Protein AF-A0A090SQ87-F1 (afdb_monomer_lite)

Foldseek 3Di:
DPVLVVLVVLLCVLVVLLVVLLVVLCPDPDPPNVVVVVVVVVLVVVLLVVLQVQLVVCPPHPCSSVSSSVSSSVSSVVVSCCSVVPPVPPD

Organism: NCBI:txid990268

Sequence (91 aa):
MQINNKYIEKFDEAKYTFEERLQEIRSSSIEGKIEFNEMVSSWVVFVEKKCVFESNESKGKDAELATLLSCKVNDYNEMNKYLLESVINMP

Structure (mmCIF, N/CA/C/O backbone):
data_AF-A0A090SQ87-F1
#
_entry.id   AF-A0A090SQ87-F1
#
loop_
_atom_site.group_PDB
_atom_site.id
_atom_site.type_symbol
_atom_site.label_atom_id
_atom_site.label_alt_id
_atom_site.label_comp_id
_atom_site.label_asym_id
_atom_site.label_entity_id
_atom_site.label_seq_id
_atom_site.pdbx_PDB_ins_code
_atom_site.Cartn_x
_atom_site.Cartn_y
_atom_site.Cartn_z
_atom_site.occupancy
_atom_site.B_iso_or_equiv
_atom_site.auth_seq_id
_atom_site.auth_comp_id
_atom_site.auth_asym_id
_atom_site.auth_atom_id
_atom_site.pdbx_PDB_model_num
ATOM 1 N N . MET A 1 1 ? -11.771 -6.891 23.557 1.00 52.72 1 MET A N 1
ATOM 2 C CA . MET A 1 1 ? -10.536 -6.662 22.770 1.00 52.72 1 MET A CA 1
ATOM 3 C C . MET A 1 1 ? -10.377 -7.589 21.548 1.00 52.72 1 MET A C 1
ATOM 5 O O . MET A 1 1 ? -9.353 -7.506 20.899 1.00 52.72 1 MET A O 1
ATOM 9 N N . GLN A 1 2 ? -11.364 -8.425 21.178 1.00 58.88 2 GLN A N 1
ATOM 10 C CA . GLN A 1 2 ? -11.268 -9.338 20.015 1.00 58.88 2 GLN A CA 1
ATOM 11 C C . GLN A 1 2 ? -11.688 -8.710 18.670 1.00 58.88 2 GLN A C 1
ATOM 13 O O . GLN A 1 2 ? -11.255 -9.171 17.622 1.00 58.88 2 GLN A O 1
ATOM 18 N N . ILE A 1 3 ? -12.510 -7.652 18.682 1.00 61.69 3 ILE A N 1
ATOM 19 C CA . ILE A 1 3 ? -13.061 -7.033 17.459 1.00 61.69 3 ILE A CA 1
ATOM 20 C C . ILE A 1 3 ? -11.960 -6.385 16.604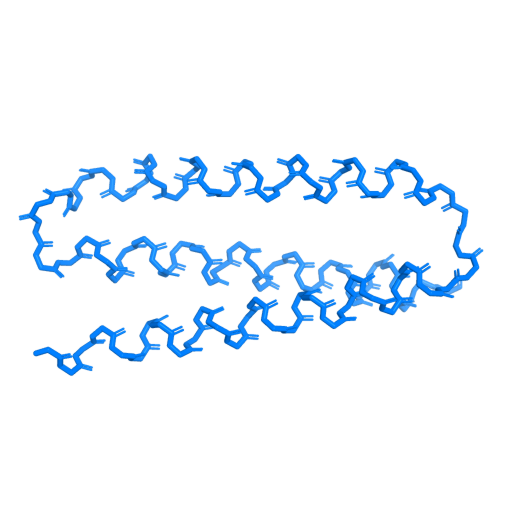 1.00 61.69 3 ILE A C 1
ATOM 22 O O . ILE A 1 3 ? -12.006 -6.467 15.380 1.00 61.69 3 ILE A O 1
ATOM 26 N N . ASN A 1 4 ? -10.943 -5.800 17.240 1.00 73.88 4 ASN A N 1
ATOM 27 C CA . ASN A 1 4 ? -9.894 -5.059 16.540 1.00 73.88 4 ASN A CA 1
ATOM 28 C C . ASN A 1 4 ? -8.845 -5.960 15.879 1.00 73.88 4 ASN A C 1
ATOM 30 O O . ASN A 1 4 ? -8.243 -5.537 14.897 1.00 73.88 4 ASN A O 1
ATOM 34 N N . ASN A 1 5 ? -8.677 -7.203 16.345 1.00 85.44 5 ASN A N 1
ATOM 35 C CA . ASN A 1 5 ? -7.702 -8.138 15.772 1.00 85.44 5 ASN A CA 1
ATOM 36 C C . ASN A 1 5 ? -7.971 -8.381 14.288 1.00 85.44 5 ASN A C 1
ATOM 38 O O . ASN A 1 5 ? -7.059 -8.281 13.481 1.00 85.44 5 ASN A O 1
ATOM 42 N N . LYS A 1 6 ? -9.242 -8.556 13.912 1.00 89.12 6 LYS A N 1
ATOM 43 C CA . LYS A 1 6 ? -9.635 -8.745 12.511 1.00 89.12 6 LYS A CA 1
ATOM 44 C C . LYS A 1 6 ? -9.263 -7.555 11.619 1.00 89.12 6 LYS A C 1
ATOM 46 O O . LYS A 1 6 ? -8.977 -7.737 10.441 1.00 89.12 6 LYS A O 1
ATOM 51 N N . TYR A 1 7 ? -9.326 -6.331 12.143 1.00 89.62 7 TYR A N 1
ATOM 52 C CA . TYR A 1 7 ? -8.960 -5.138 11.376 1.00 89.62 7 TYR A CA 1
ATOM 53 C C . TYR A 1 7 ? -7.444 -4.986 11.257 1.00 89.62 7 TYR A C 1
ATOM 55 O O . TYR A 1 7 ? -6.970 -4.545 10.215 1.00 89.62 7 TYR A O 1
ATOM 63 N N . ILE A 1 8 ? -6.705 -5.371 12.302 1.00 93.00 8 ILE A N 1
ATOM 64 C CA . ILE A 1 8 ? -5.239 -5.397 12.293 1.00 93.00 8 ILE A CA 1
ATOM 65 C C . ILE A 1 8 ? -4.757 -6.431 11.276 1.00 93.00 8 ILE A C 1
ATOM 67 O O . ILE A 1 8 ? -4.043 -6.063 10.357 1.00 93.00 8 ILE A O 1
ATOM 71 N N . GLU A 1 9 ? -5.244 -7.672 11.363 1.00 94.94 9 GLU A N 1
ATOM 72 C CA . GLU A 1 9 ? -4.892 -8.765 10.445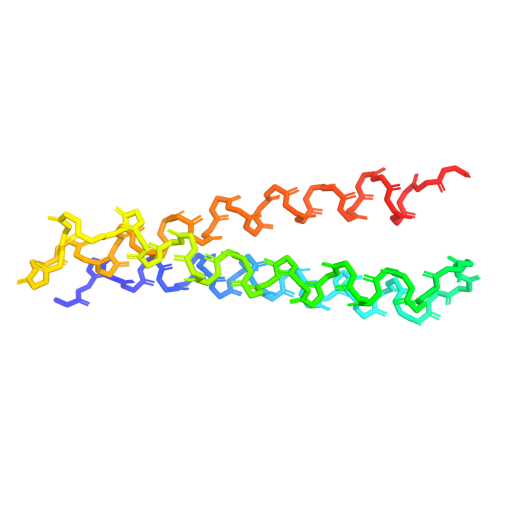 1.00 94.94 9 GLU A CA 1
ATOM 73 C C . GLU A 1 9 ? -5.136 -8.377 8.982 1.00 94.94 9 GLU A C 1
ATOM 75 O O . GLU A 1 9 ? -4.245 -8.493 8.150 1.00 94.94 9 GLU A O 1
ATOM 80 N N . LYS A 1 10 ? -6.312 -7.817 8.671 1.00 95.56 10 LYS A N 1
ATOM 81 C CA . LYS A 1 10 ? -6.618 -7.350 7.310 1.00 95.56 10 LYS A CA 1
ATOM 82 C C . LYS A 1 10 ? -5.692 -6.242 6.828 1.00 95.56 10 LYS A C 1
ATOM 84 O O . LYS A 1 10 ? -5.375 -6.182 5.641 1.00 95.56 10 LYS A O 1
ATOM 89 N N . PHE A 1 11 ? -5.327 -5.317 7.712 1.00 96.94 11 PHE A N 1
ATOM 90 C CA . PHE A 1 11 ? -4.403 -4.252 7.348 1.00 96.94 11 PHE A CA 1
ATOM 91 C C . PHE A 1 11 ? -2.996 -4.803 7.126 1.00 96.94 11 PHE A C 1
ATOM 93 O O . PHE A 1 11 ? -2.369 -4.447 6.131 1.00 96.94 11 PHE A O 1
ATOM 100 N N . ASP A 1 12 ? -2.539 -5.709 7.988 1.00 97.50 12 ASP A N 1
ATOM 101 C CA . ASP A 1 12 ? -1.245 -6.372 7.854 1.00 97.50 12 ASP A CA 1
ATOM 102 C C . ASP A 1 12 ? -1.169 -7.175 6.547 1.00 97.50 12 ASP A C 1
ATOM 104 O O . ASP A 1 12 ? -0.187 -7.049 5.822 1.00 97.50 12 ASP A O 1
ATOM 108 N N . GLU A 1 13 ? -2.223 -7.906 6.171 1.00 97.88 13 GLU A N 1
ATOM 109 C CA . GLU A 1 13 ? -2.318 -8.619 4.885 1.00 97.88 13 GLU A CA 1
ATOM 110 C C . GLU A 1 13 ? -2.236 -7.671 3.675 1.00 97.88 13 GLU A C 1
ATOM 112 O O . GLU A 1 13 ? -1.463 -7.900 2.735 1.00 97.88 13 GLU A O 1
ATOM 117 N N . ALA A 1 14 ? -3.018 -6.586 3.688 1.00 98.19 14 ALA A N 1
ATOM 118 C CA . ALA A 1 14 ? -3.035 -5.606 2.602 1.00 98.19 14 ALA A CA 1
ATOM 119 C C . ALA A 1 14 ? -1.681 -4.890 2.467 1.00 98.19 14 ALA A C 1
ATOM 121 O O . ALA A 1 14 ? -1.192 -4.676 1.353 1.00 98.19 14 ALA A O 1
ATOM 122 N N . LYS A 1 15 ? -1.056 -4.554 3.600 1.00 98.31 15 LYS A N 1
ATOM 123 C CA . LYS A 1 15 ? 0.262 -3.924 3.662 1.00 98.31 15 LYS A CA 1
ATOM 124 C C . LYS A 1 15 ? 1.373 -4.873 3.217 1.00 98.31 15 LYS A C 1
ATOM 126 O O . LYS A 1 15 ? 2.228 -4.458 2.443 1.00 98.31 15 LYS A O 1
ATOM 131 N N . TYR A 1 16 ? 1.338 -6.131 3.648 1.00 98.38 16 TYR A N 1
ATOM 132 C CA . TYR A 1 16 ? 2.292 -7.156 3.230 1.00 98.38 16 TYR A CA 1
ATOM 133 C C . TYR A 1 16 ? 2.259 -7.351 1.709 1.00 98.38 16 TYR A C 1
ATOM 135 O O . TYR A 1 16 ? 3.287 -7.246 1.046 1.00 98.38 16 TYR A O 1
ATOM 143 N N . THR A 1 17 ? 1.060 -7.502 1.138 1.00 98.25 17 THR A N 1
ATOM 144 C CA . THR A 1 17 ? 0.868 -7.615 -0.319 1.00 98.25 17 THR A CA 1
ATOM 145 C C . THR A 1 17 ? 1.425 -6.398 -1.067 1.00 98.25 17 THR A C 1
ATOM 147 O O . THR A 1 17 ? 2.032 -6.527 -2.131 1.00 98.25 17 THR A O 1
ATOM 150 N N . PHE A 1 18 ? 1.234 -5.202 -0.506 1.00 98.44 18 PHE A N 1
ATOM 151 C CA . PHE A 1 18 ? 1.781 -3.968 -1.060 1.00 98.44 18 PHE A CA 1
ATOM 152 C C . PHE A 1 18 ? 3.309 -3.967 -1.038 1.00 98.44 18 PHE A C 1
ATOM 154 O O . PHE A 1 18 ? 3.932 -3.665 -2.054 1.00 98.44 18 PHE A O 1
ATOM 161 N N . GLU A 1 19 ? 3.925 -4.355 0.078 1.00 98.12 19 GLU A N 1
ATOM 162 C CA . GLU A 1 19 ? 5.381 -4.447 0.201 1.00 98.12 19 GLU A CA 1
ATOM 163 C C . GLU A 1 19 ? 5.983 -5.468 -0.774 1.00 98.12 19 GLU A C 1
ATOM 165 O O . GLU A 1 19 ? 6.981 -5.150 -1.424 1.00 98.12 19 GLU A O 1
ATOM 170 N N . GLU A 1 20 ? 5.359 -6.636 -0.954 1.00 97.94 20 GLU A N 1
ATOM 171 C CA . GLU A 1 20 ? 5.782 -7.626 -1.954 1.00 97.94 20 GLU A CA 1
ATOM 172 C C . GLU A 1 20 ? 5.778 -7.041 -3.373 1.00 97.94 20 GLU A C 1
ATOM 174 O O . GLU A 1 20 ? 6.786 -7.118 -4.080 1.00 97.94 20 GLU A O 1
ATOM 179 N N . ARG A 1 21 ? 4.691 -6.370 -3.770 1.00 96.38 21 ARG A N 1
ATOM 180 C CA . ARG A 1 21 ? 4.573 -5.746 -5.102 1.00 96.38 21 ARG A CA 1
ATOM 181 C C . ARG A 1 21 ? 5.581 -4.625 -5.306 1.00 96.38 21 ARG A C 1
ATOM 183 O O . ARG A 1 21 ? 6.155 -4.492 -6.385 1.00 96.38 21 ARG A O 1
ATOM 190 N N . LEU A 1 22 ? 5.839 -3.821 -4.272 1.00 96.38 22 LEU A N 1
ATOM 191 C CA . LEU A 1 22 ? 6.882 -2.800 -4.340 1.00 96.38 22 LEU A CA 1
ATOM 192 C C . LEU A 1 22 ? 8.262 -3.418 -4.570 1.00 96.38 22 LEU A C 1
ATOM 194 O O . LEU A 1 22 ? 9.047 -2.858 -5.335 1.00 96.38 22 LEU A O 1
ATOM 198 N N . GLN A 1 23 ? 8.576 -4.539 -3.915 1.00 95.25 23 GLN A N 1
ATOM 199 C CA . GLN A 1 23 ? 9.850 -5.229 -4.124 1.00 95.25 23 GLN A CA 1
ATOM 200 C C . GLN A 1 23 ? 9.959 -5.799 -5.538 1.00 95.25 23 GLN A C 1
ATOM 202 O O . GLN A 1 23 ? 10.989 -5.615 -6.189 1.00 95.25 23 GLN A O 1
ATOM 207 N N . GLU A 1 24 ? 8.892 -6.408 -6.053 1.00 95.06 24 GLU A N 1
ATOM 208 C CA . GLU A 1 24 ? 8.835 -6.895 -7.433 1.00 95.06 24 GLU A CA 1
ATOM 209 C C . GLU A 1 24 ? 9.127 -5.767 -8.435 1.00 95.06 24 GLU A C 1
ATOM 211 O O . GLU A 1 24 ? 10.086 -5.845 -9.204 1.00 95.06 24 GLU A O 1
ATOM 216 N N . ILE A 1 25 ? 8.409 -4.644 -8.343 1.00 93.06 25 ILE A N 1
ATOM 217 C CA . ILE A 1 25 ? 8.599 -3.501 -9.250 1.00 93.06 25 ILE A CA 1
ATOM 218 C C . ILE A 1 25 ? 10.007 -2.908 -9.112 1.00 93.06 25 ILE A C 1
ATOM 220 O O . ILE A 1 25 ? 10.663 -2.612 -10.112 1.00 93.06 25 ILE A O 1
ATOM 224 N N . ARG A 1 26 ? 10.526 -2.758 -7.887 1.00 91.19 26 ARG A N 1
ATOM 225 C CA . ARG A 1 26 ? 11.872 -2.201 -7.652 1.00 91.19 26 ARG A CA 1
ATOM 226 C C . ARG A 1 26 ? 12.986 -3.104 -8.175 1.00 91.19 26 ARG A C 1
ATOM 228 O O . ARG A 1 26 ? 14.013 -2.585 -8.627 1.00 91.19 26 ARG A O 1
ATOM 235 N N . SER A 1 27 ? 12.785 -4.419 -8.128 1.00 91.62 27 SER A N 1
ATOM 236 C CA . SER A 1 27 ? 13.723 -5.413 -8.660 1.00 91.62 27 SER A CA 1
ATOM 237 C C . SER A 1 27 ? 13.636 -5.584 -10.183 1.00 91.62 27 SER A C 1
ATOM 239 O O . SER A 1 27 ? 14.607 -6.031 -10.791 1.00 91.62 27 SER A O 1
ATOM 241 N N . SER A 1 28 ? 12.536 -5.156 -10.812 1.00 88.62 28 SER A N 1
ATOM 242 C CA . SER A 1 28 ? 12.357 -5.166 -12.272 1.00 88.62 28 SER A CA 1
ATOM 243 C C . SER A 1 28 ? 13.282 -4.182 -13.008 1.00 88.62 28 SER A C 1
ATOM 245 O O . SER A 1 28 ? 13.971 -3.370 -12.392 1.00 88.62 28 SER A O 1
ATOM 247 N N . SER A 1 29 ? 13.290 -4.200 -14.342 1.00 86.00 29 SER A N 1
ATOM 248 C CA . SER A 1 29 ? 14.012 -3.229 -15.181 1.00 86.00 29 SER A CA 1
ATOM 249 C C . SER A 1 29 ? 13.148 -2.048 -15.643 1.00 86.00 29 SER A C 1
ATOM 251 O O . SER A 1 29 ? 13.491 -1.419 -16.640 1.00 86.00 29 SER A O 1
ATOM 253 N N . ILE A 1 30 ? 12.033 -1.762 -14.960 1.00 85.31 30 ILE A N 1
ATOM 254 C CA . ILE A 1 30 ? 11.116 -0.681 -15.344 1.00 85.31 30 ILE A CA 1
ATOM 255 C C . ILE A 1 30 ? 11.841 0.674 -15.433 1.00 85.31 30 ILE A C 1
ATOM 257 O O . ILE A 1 30 ? 12.682 1.000 -14.588 1.00 85.31 30 ILE A O 1
ATOM 261 N N . GLU A 1 31 ? 11.523 1.463 -16.459 1.00 87.12 31 GLU A N 1
ATOM 262 C CA . GLU A 1 31 ? 11.957 2.859 -16.559 1.00 87.12 31 GLU A CA 1
ATOM 263 C C . GLU A 1 31 ? 11.187 3.735 -15.555 1.00 87.12 31 GLU A C 1
ATOM 265 O O . GLU A 1 31 ? 10.091 3.393 -15.119 1.00 87.12 31 GLU A O 1
ATOM 270 N N . GLY A 1 32 ? 11.760 4.868 -15.141 1.00 88.69 32 GLY A N 1
ATOM 271 C CA . GLY A 1 32 ? 11.078 5.789 -14.220 1.00 88.69 32 GLY A CA 1
ATOM 272 C C . GLY A 1 32 ? 10.996 5.313 -12.758 1.00 88.69 32 GLY A C 1
ATOM 273 O O . GLY A 1 32 ? 10.070 5.662 -12.025 1.00 88.69 32 GLY A O 1
ATOM 274 N N . LYS A 1 33 ? 11.950 4.489 -12.295 1.00 90.44 33 LYS A N 1
ATOM 275 C CA . LYS A 1 33 ? 11.985 3.999 -10.898 1.00 90.44 33 LYS A CA 1
ATOM 276 C C . LYS A 1 33 ? 12.006 5.113 -9.852 1.00 90.44 33 LYS A C 1
ATOM 278 O O . LYS A 1 33 ? 11.524 4.897 -8.740 1.00 90.44 33 LYS A O 1
ATOM 283 N N . ILE A 1 34 ? 12.624 6.253 -10.159 1.00 93.00 34 ILE A N 1
ATOM 284 C CA . ILE A 1 34 ? 12.724 7.379 -9.222 1.00 93.00 34 ILE A CA 1
ATOM 285 C C . ILE A 1 34 ? 11.327 7.961 -9.014 1.00 93.00 34 ILE A C 1
ATOM 287 O O . ILE A 1 34 ? 10.840 7.987 -7.887 1.00 93.00 34 ILE A O 1
ATOM 291 N N . GLU A 1 35 ? 10.651 8.288 -10.110 1.00 95.12 35 GLU A N 1
ATOM 292 C CA . GLU A 1 35 ? 9.293 8.820 -10.148 1.00 95.12 35 GLU A CA 1
ATOM 293 C C . GLU A 1 35 ? 8.306 7.855 -9.484 1.00 95.12 35 GLU A C 1
ATOM 295 O O . GLU A 1 35 ? 7.480 8.264 -8.667 1.00 95.12 35 GLU A O 1
ATOM 300 N N . PHE A 1 36 ? 8.432 6.553 -9.759 1.00 94.44 36 PHE A N 1
ATOM 301 C CA . PHE A 1 36 ? 7.630 5.527 -9.096 1.00 94.44 36 PHE A CA 1
ATOM 302 C C . PHE A 1 36 ? 7.835 5.527 -7.574 1.00 94.44 36 PHE A C 1
ATOM 304 O O . PHE A 1 36 ? 6.867 5.520 -6.812 1.00 94.44 36 PHE A O 1
ATOM 311 N N . ASN A 1 37 ? 9.086 5.551 -7.105 1.00 94.75 37 ASN A N 1
ATOM 312 C CA . ASN A 1 37 ? 9.379 5.557 -5.673 1.00 94.75 37 ASN A CA 1
ATOM 313 C C . ASN A 1 37 ? 8.876 6.835 -4.985 1.00 94.75 37 ASN A C 1
ATOM 315 O O . ASN A 1 37 ? 8.333 6.756 -3.880 1.00 94.75 37 ASN A O 1
ATOM 319 N N . GLU A 1 38 ? 9.010 7.990 -5.637 1.00 97.44 38 GLU A N 1
ATOM 320 C CA . GLU A 1 38 ? 8.484 9.266 -5.149 1.00 97.44 38 GLU A CA 1
ATOM 321 C C . GLU A 1 38 ? 6.957 9.238 -5.047 1.00 97.44 38 GLU A C 1
ATOM 323 O O . GLU A 1 38 ? 6.409 9.564 -3.987 1.00 97.44 38 GLU A O 1
ATOM 328 N N . MET A 1 39 ? 6.274 8.761 -6.093 1.00 96.62 39 MET A N 1
ATOM 329 C CA . MET A 1 39 ? 4.822 8.577 -6.117 1.00 96.62 39 MET A CA 1
ATOM 330 C C . MET A 1 39 ? 4.362 7.679 -4.964 1.00 96.62 39 MET A C 1
ATOM 332 O O . MET A 1 39 ? 3.485 8.067 -4.194 1.00 96.62 39 MET A O 1
ATOM 336 N N . VAL A 1 40 ? 4.976 6.503 -4.804 1.00 97.12 40 VAL A N 1
ATOM 337 C CA . VAL A 1 40 ? 4.636 5.546 -3.740 1.00 97.12 40 VAL A CA 1
ATOM 338 C C . VAL A 1 40 ? 4.846 6.159 -2.357 1.00 97.12 40 VAL A C 1
ATOM 340 O O . VAL A 1 40 ? 3.970 6.057 -1.501 1.00 97.12 40 VAL A O 1
ATOM 343 N N . SER A 1 41 ? 5.988 6.813 -2.125 1.00 97.56 41 SER A N 1
A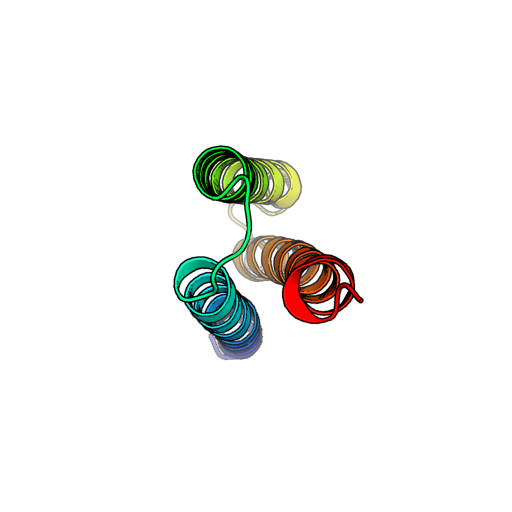TOM 344 C CA . SER A 1 41 ? 6.284 7.428 -0.825 1.00 97.56 41 SER A CA 1
ATOM 345 C C . SER A 1 41 ? 5.282 8.535 -0.473 1.00 97.56 41 SER A C 1
ATOM 347 O O . SER A 1 41 ? 4.776 8.582 0.650 1.00 97.56 41 SER A O 1
ATOM 349 N N . SER A 1 42 ? 4.927 9.368 -1.454 1.00 98.38 42 SER A N 1
ATOM 350 C CA . SER A 1 42 ? 3.956 10.451 -1.295 1.00 98.38 42 SER A CA 1
ATOM 351 C C . SER A 1 42 ? 2.549 9.912 -1.053 1.00 98.38 42 SER A C 1
ATOM 353 O O . SER A 1 42 ? 1.828 10.426 -0.198 1.00 98.38 42 SER A O 1
ATOM 355 N N . TRP A 1 43 ? 2.177 8.838 -1.750 1.00 98.44 43 TRP A N 1
ATOM 356 C CA . TRP A 1 43 ? 0.902 8.157 -1.560 1.00 98.44 43 TRP A CA 1
ATOM 357 C C . TRP A 1 43 ? 0.775 7.544 -0.157 1.00 98.44 43 TRP A C 1
ATOM 359 O O . TRP A 1 43 ? -0.244 7.752 0.498 1.00 98.44 43 TRP A O 1
ATOM 369 N N . VAL A 1 44 ? 1.817 6.876 0.362 1.00 98.31 44 VAL A N 1
ATOM 370 C CA . VAL A 1 44 ? 1.799 6.325 1.734 1.00 98.31 44 VAL A CA 1
ATOM 371 C C . VAL A 1 44 ? 1.554 7.434 2.758 1.00 98.31 44 VAL A C 1
ATOM 373 O O . VAL A 1 44 ? 0.702 7.293 3.636 1.00 98.31 44 VAL A O 1
ATOM 376 N N . VAL A 1 45 ? 2.261 8.563 2.633 1.00 98.38 45 VAL A N 1
ATOM 377 C CA . VAL A 1 45 ? 2.061 9.719 3.521 1.00 98.38 45 VAL A CA 1
ATOM 378 C C . VAL A 1 45 ? 0.641 10.267 3.392 1.00 98.38 45 VAL A C 1
ATOM 380 O O . VAL A 1 45 ? 0.005 10.552 4.408 1.00 98.38 45 VAL A O 1
ATOM 383 N N . PHE A 1 46 ? 0.131 10.395 2.167 1.00 98.38 46 PHE A N 1
ATOM 384 C CA . PHE A 1 46 ? -1.232 10.847 1.920 1.00 98.38 46 PHE A CA 1
ATOM 385 C C . PHE A 1 46 ? -2.265 9.946 2.609 1.00 98.38 46 PHE A C 1
ATOM 387 O O . PHE A 1 46 ? -3.089 10.466 3.357 1.00 98.38 46 PHE A O 1
ATOM 394 N N . VAL A 1 47 ? -2.188 8.622 2.444 1.00 98.31 47 VAL A N 1
ATOM 395 C CA . VAL A 1 47 ? -3.127 7.665 3.059 1.00 98.31 47 VAL A CA 1
ATOM 396 C C . VAL A 1 47 ? -3.071 7.717 4.582 1.00 98.31 47 VAL A C 1
ATOM 398 O O . VAL A 1 47 ? -4.112 7.755 5.236 1.00 98.31 47 VAL A O 1
ATOM 401 N N . GLU A 1 48 ? -1.873 7.794 5.169 1.00 96.62 48 GLU A N 1
ATOM 402 C CA . GLU A 1 48 ? -1.721 7.943 6.621 1.00 96.62 48 GLU A CA 1
ATOM 403 C C . GLU A 1 48 ? -2.435 9.198 7.14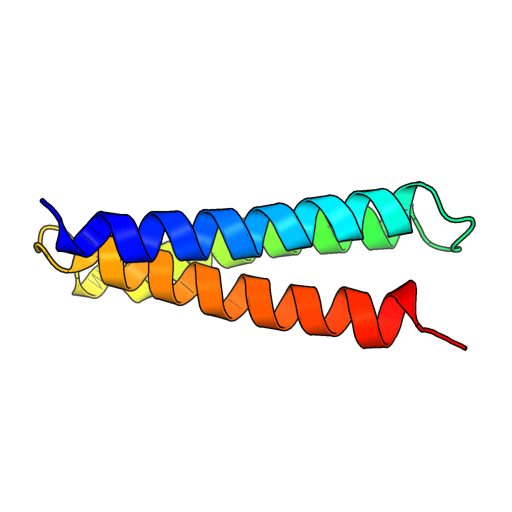3 1.00 96.62 48 GLU A C 1
ATOM 405 O O . GLU A 1 48 ? -3.126 9.149 8.162 1.00 96.62 48 GLU A O 1
ATOM 410 N N . LYS A 1 49 ? -2.319 10.330 6.437 1.00 97.69 49 LYS A N 1
ATOM 411 C CA . LYS A 1 49 ? -2.990 11.578 6.832 1.00 97.69 49 LYS A CA 1
ATOM 412 C C . LYS A 1 49 ? -4.491 11.555 6.550 1.00 97.69 49 LYS A C 1
ATOM 414 O O . LYS A 1 49 ? -5.259 11.972 7.416 1.00 97.69 49 LYS A O 1
ATOM 419 N N . LYS A 1 50 ? -4.901 11.050 5.385 1.00 96.94 50 LYS A N 1
ATOM 420 C CA . LYS A 1 50 ? -6.301 10.896 4.972 1.00 96.94 50 LYS A CA 1
ATOM 421 C C . LYS A 1 50 ? -7.069 10.055 5.986 1.00 96.94 50 LYS A C 1
ATOM 423 O O . LYS A 1 50 ? -8.062 10.526 6.527 1.00 96.94 50 LYS A O 1
ATOM 428 N N . CYS A 1 51 ? -6.573 8.866 6.323 1.00 96.50 51 CYS A N 1
ATOM 429 C CA . CYS A 1 51 ? -7.299 7.967 7.215 1.00 96.50 51 CYS A CA 1
ATOM 430 C C . CYS A 1 51 ? -7.394 8.486 8.651 1.00 96.50 51 CYS A C 1
ATOM 432 O O . CYS A 1 51 ? -8.420 8.282 9.291 1.00 96.50 51 CYS A O 1
ATOM 434 N N . VAL A 1 52 ? -6.380 9.203 9.151 1.00 94.19 52 VAL A N 1
ATOM 435 C CA . VAL A 1 52 ? -6.472 9.893 10.452 1.00 94.19 52 VAL A CA 1
ATOM 436 C C . VAL A 1 52 ? -7.511 11.017 10.417 1.00 94.19 52 VAL A C 1
ATOM 438 O O . VAL A 1 52 ? -8.240 11.217 11.389 1.00 94.19 52 VAL A O 1
ATOM 441 N N . PHE A 1 53 ? -7.579 11.764 9.312 1.00 93.88 53 PHE A N 1
ATOM 442 C CA . PHE A 1 53 ? -8.569 12.822 9.132 1.00 93.88 53 PHE A CA 1
ATOM 443 C C . PHE A 1 53 ? -9.996 12.255 9.073 1.00 93.88 53 PHE A C 1
ATOM 445 O O . PHE A 1 53 ? -10.869 12.730 9.796 1.00 93.88 53 PHE A O 1
ATOM 452 N N . GLU A 1 54 ? -10.223 11.203 8.288 1.00 92.12 54 GLU A N 1
ATOM 453 C CA . GLU A 1 54 ? -11.531 10.551 8.151 1.00 92.12 54 GLU A CA 1
ATOM 454 C C . GLU A 1 54 ? -11.963 9.818 9.431 1.00 92.12 54 GLU A C 1
ATOM 456 O O . GLU A 1 54 ? -13.144 9.801 9.773 1.00 92.12 54 GLU A O 1
ATOM 461 N N . SER A 1 55 ? -11.021 9.271 10.209 1.00 91.12 55 SER A N 1
ATOM 462 C CA . SER A 1 55 ? -11.337 8.632 11.491 1.00 91.12 55 SER A CA 1
ATOM 463 C C . SER A 1 55 ? -11.593 9.624 12.629 1.00 91.12 55 SER A C 1
ATOM 465 O O . SER A 1 55 ? -11.923 9.201 13.739 1.00 91.12 55 SER A O 1
ATOM 467 N N . ASN A 1 56 ? -11.454 10.934 12.398 1.00 88.69 56 ASN A N 1
ATOM 468 C CA . ASN A 1 56 ? -11.510 11.943 13.456 1.00 88.69 56 ASN A CA 1
ATOM 469 C C . ASN A 1 56 ? -12.875 11.990 14.170 1.00 88.69 56 ASN A C 1
ATOM 471 O O . ASN A 1 56 ? -12.931 12.226 15.374 1.00 88.69 56 ASN A O 1
ATOM 475 N N . GLU A 1 57 ? -13.977 11.678 13.480 1.00 82.62 57 GLU A N 1
ATOM 476 C CA . GLU A 1 57 ? -15.311 11.577 14.102 1.00 82.62 57 GLU A CA 1
ATOM 477 C C . GLU A 1 57 ? -15.445 10.393 15.074 1.00 82.62 57 GLU A C 1
ATOM 479 O O . GLU A 1 57 ? -16.309 10.382 15.960 1.00 82.62 57 GLU A O 1
ATOM 484 N N . SER A 1 58 ? -14.586 9.383 14.919 1.00 81.75 58 SER A N 1
ATOM 485 C CA . SER A 1 58 ? -14.516 8.210 15.791 1.00 81.75 58 SER A CA 1
ATOM 486 C C . SER A 1 58 ? -13.497 8.370 16.922 1.00 81.75 58 SER A C 1
ATOM 488 O O . SER A 1 58 ? -13.381 7.470 17.746 1.00 81.75 58 SER A O 1
ATOM 490 N N . LYS A 1 59 ? -12.782 9.499 16.993 1.00 84.06 59 LYS A N 1
ATOM 491 C CA . LYS A 1 59 ? -11.692 9.719 17.948 1.00 84.06 59 LYS A CA 1
ATOM 492 C C . LYS A 1 59 ? -12.151 9.601 19.405 1.00 84.06 59 LYS A C 1
ATOM 494 O O . LYS A 1 59 ? -13.146 10.207 19.800 1.00 84.06 59 LYS A O 1
ATOM 499 N N . GLY A 1 60 ? -11.412 8.834 20.206 1.00 80.00 60 GLY A N 1
ATOM 500 C CA . GLY A 1 60 ? -11.714 8.556 21.611 1.00 80.00 60 GLY A CA 1
ATOM 501 C C . GLY A 1 60 ? -12.874 7.580 21.830 1.00 80.00 60 GLY A C 1
ATOM 502 O O . GLY A 1 60 ? -13.321 7.424 22.965 1.00 80.00 60 GLY A O 1
ATOM 503 N N . LYS A 1 61 ? -13.378 6.939 20.767 1.00 85.50 61 LYS A N 1
ATOM 504 C CA . LYS A 1 61 ? -14.437 5.922 20.828 1.00 85.50 61 LYS A CA 1
ATOM 505 C C . LYS A 1 61 ? -13.852 4.541 20.544 1.00 85.50 61 LYS A C 1
ATOM 507 O O . LYS A 1 61 ? -12.869 4.415 19.818 1.00 85.50 61 LYS A O 1
ATOM 512 N N . ASP A 1 62 ? -14.533 3.494 21.001 1.00 77.06 62 ASP A N 1
ATOM 513 C CA . ASP A 1 62 ? -14.139 2.098 20.743 1.00 77.06 62 ASP A CA 1
ATOM 514 C C . ASP A 1 62 ? -13.994 1.773 19.242 1.00 77.06 62 ASP A C 1
ATOM 516 O O . ASP A 1 62 ? -13.226 0.889 18.862 1.00 77.06 62 ASP A O 1
ATOM 520 N N . ALA A 1 63 ? -14.710 2.511 18.386 1.00 84.12 63 ALA A N 1
ATOM 521 C CA . ALA A 1 63 ? -14.689 2.357 16.934 1.00 84.12 63 ALA A CA 1
ATOM 522 C C . ALA A 1 63 ? -13.499 3.042 16.232 1.00 84.12 63 ALA A C 1
ATOM 524 O O . ALA A 1 63 ? -13.296 2.785 15.049 1.00 84.12 63 ALA A O 1
ATOM 525 N N . GLU A 1 64 ? -12.704 3.883 16.911 1.00 87.12 64 GLU A N 1
ATOM 526 C CA . GLU A 1 64 ? -11.612 4.661 16.293 1.00 87.12 64 GLU A CA 1
ATOM 527 C C . GLU A 1 64 ? -10.664 3.784 15.474 1.00 87.12 64 GLU A C 1
ATOM 529 O O . GLU A 1 64 ? -10.424 4.042 14.293 1.00 87.12 64 GLU A O 1
ATOM 534 N N . LEU A 1 65 ? -10.170 2.711 16.095 1.00 89.50 65 LEU A N 1
ATOM 535 C CA . LEU A 1 65 ? -9.202 1.817 15.474 1.00 89.50 65 LEU A CA 1
ATOM 536 C C . LEU A 1 65 ? -9.806 1.057 14.288 1.00 89.50 65 LEU A C 1
ATOM 538 O O . LEU A 1 65 ? -9.154 0.906 13.259 1.00 89.50 65 LEU A O 1
ATOM 542 N N . ALA A 1 66 ? -11.057 0.610 14.412 1.00 90.88 66 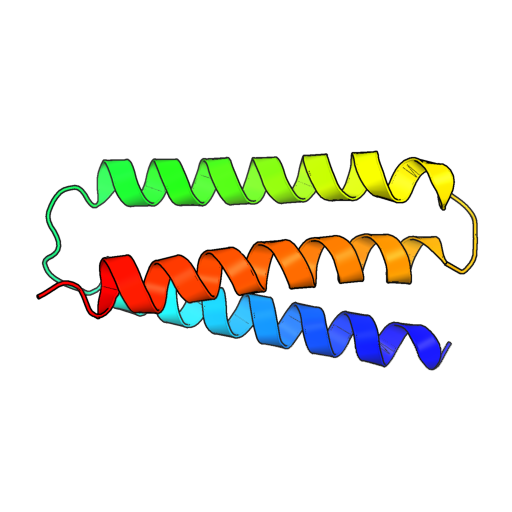ALA A N 1
ATOM 543 C CA . ALA A 1 66 ? -11.753 -0.085 13.337 1.00 90.88 66 ALA A CA 1
ATOM 544 C C . ALA A 1 66 ? -11.968 0.833 12.123 1.00 90.88 66 ALA A C 1
ATOM 546 O O . ALA A 1 66 ? -11.715 0.413 10.994 1.00 90.88 66 ALA A O 1
ATOM 547 N N . THR A 1 67 ? -12.372 2.089 12.343 1.00 91.94 67 THR A N 1
ATOM 548 C CA . THR A 1 67 ? -12.544 3.092 11.281 1.00 91.94 67 THR A CA 1
ATOM 549 C C . THR A 1 67 ? -11.212 3.417 10.605 1.00 91.94 67 THR A C 1
ATOM 551 O O . THR A 1 67 ? -11.119 3.367 9.379 1.00 91.94 67 THR A O 1
ATOM 554 N N . LEU A 1 68 ? -10.160 3.669 11.393 1.00 94.81 68 LEU A N 1
ATOM 555 C CA . LEU A 1 68 ? -8.821 3.970 10.882 1.00 94.81 68 LEU A CA 1
ATOM 556 C C . LEU A 1 68 ? -8.272 2.829 10.014 1.00 94.81 68 LEU A C 1
ATOM 558 O O . LEU A 1 68 ? -7.830 3.059 8.890 1.00 94.81 68 LEU A O 1
ATOM 562 N N . LEU A 1 69 ? -8.306 1.596 10.524 1.00 95.25 69 LEU A N 1
ATOM 563 C CA . LEU A 1 69 ? -7.773 0.433 9.813 1.00 95.25 69 LEU A CA 1
ATOM 564 C C . LEU A 1 69 ? -8.619 0.075 8.591 1.00 95.25 69 LEU A C 1
ATOM 566 O O . LEU A 1 69 ? -8.060 -0.303 7.568 1.00 95.25 69 LEU A O 1
ATOM 570 N N . SER A 1 70 ? -9.942 0.244 8.653 1.00 95.19 70 SER A N 1
ATOM 571 C CA . SER A 1 70 ? -10.808 0.025 7.487 1.00 95.19 70 SER A CA 1
ATOM 572 C C . SER A 1 70 ? -10.488 0.993 6.350 1.00 95.19 70 SER A C 1
ATOM 574 O O . SER A 1 70 ? -10.408 0.558 5.204 1.00 95.19 70 SER A O 1
ATOM 576 N N . CYS A 1 71 ? -10.256 2.275 6.660 1.00 96.69 71 CYS A N 1
ATOM 577 C CA . CYS A 1 71 ? -9.805 3.249 5.665 1.00 96.69 71 CYS A CA 1
ATOM 578 C C . CYS A 1 71 ? -8.496 2.794 5.010 1.00 96.69 71 CYS A C 1
ATOM 580 O O . CYS A 1 71 ? -8.428 2.653 3.790 1.00 96.69 71 CYS A O 1
ATOM 582 N N . LYS A 1 72 ? -7.488 2.442 5.821 1.00 97.75 72 LYS A N 1
ATOM 583 C CA . LYS A 1 72 ? -6.190 1.997 5.299 1.00 97.75 72 LYS A CA 1
ATOM 584 C C . LYS A 1 72 ? -6.301 0.736 4.445 1.00 97.75 72 LYS A C 1
ATOM 586 O O . LYS A 1 72 ? -5.684 0.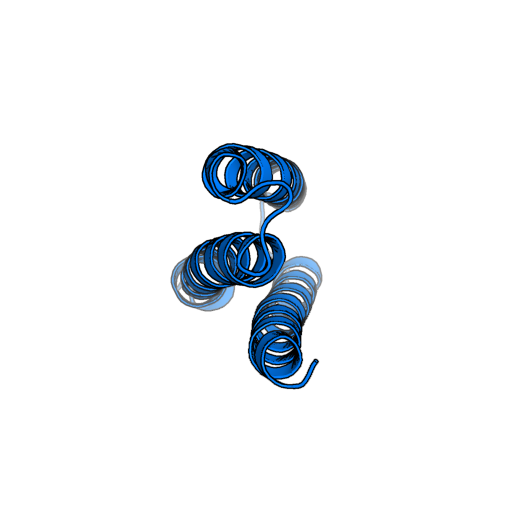675 3.391 1.00 97.75 72 LYS A O 1
ATOM 591 N N . VAL A 1 73 ? -7.090 -0.255 4.867 1.00 98.19 73 VAL A N 1
ATOM 592 C CA . VAL A 1 73 ? -7.321 -1.484 4.090 1.00 98.19 73 VAL A CA 1
ATOM 593 C C . VAL A 1 73 ? -7.887 -1.162 2.708 1.00 98.19 73 VAL A C 1
ATOM 595 O O . VAL A 1 73 ? -7.427 -1.734 1.723 1.00 98.19 73 VAL A O 1
ATOM 598 N N . ASN A 1 74 ? -8.853 -0.244 2.614 1.00 98.00 74 ASN A N 1
ATOM 599 C CA . ASN A 1 74 ? -9.448 0.131 1.332 1.00 98.00 74 ASN A CA 1
ATOM 600 C C . ASN A 1 74 ? -8.418 0.787 0.404 1.00 98.00 74 ASN A C 1
ATOM 602 O O . ASN A 1 74 ? -8.219 0.298 -0.707 1.00 98.00 74 ASN A O 1
ATOM 606 N N . ASP A 1 75 ? -7.712 1.819 0.876 1.00 98.44 75 ASP A N 1
ATOM 607 C CA . ASP A 1 75 ? -6.695 2.509 0.073 1.00 98.44 75 ASP A CA 1
ATOM 608 C C . ASP A 1 75 ? -5.557 1.555 -0.347 1.00 98.44 75 ASP A C 1
ATOM 610 O O . ASP A 1 75 ? -5.166 1.526 -1.516 1.00 98.44 75 ASP A O 1
ATOM 614 N N . TYR A 1 76 ? -5.054 0.712 0.564 1.00 98.50 76 TYR A N 1
ATOM 615 C CA . TYR A 1 76 ? -4.012 -0.268 0.230 1.00 98.50 76 TYR A CA 1
ATOM 616 C C . TYR A 1 76 ? -4.491 -1.307 -0.782 1.00 98.50 76 TYR A C 1
ATOM 618 O O . TYR A 1 76 ? -3.722 -1.670 -1.667 1.00 98.50 76 TYR A O 1
ATOM 626 N N . ASN A 1 77 ? -5.743 -1.763 -0.714 1.00 98.44 77 ASN A N 1
ATOM 627 C CA . ASN A 1 77 ? -6.293 -2.696 -1.699 1.00 98.44 77 ASN A CA 1
ATOM 628 C C . ASN A 1 77 ? -6.427 -2.067 -3.093 1.00 98.44 77 ASN A C 1
ATOM 630 O O . ASN A 1 77 ? -6.128 -2.728 -4.089 1.00 98.44 77 ASN A O 1
ATOM 634 N N . GLU A 1 78 ? -6.830 -0.799 -3.177 1.00 98.25 78 GLU A N 1
ATOM 635 C CA . GLU A 1 78 ? -6.897 -0.066 -4.446 1.00 98.25 78 GLU A CA 1
ATOM 636 C C . GLU A 1 78 ? -5.508 0.133 -5.058 1.00 98.25 78 GLU A C 1
ATOM 638 O O . GLU A 1 78 ? -5.300 -0.158 -6.238 1.00 98.25 78 GLU A O 1
ATOM 643 N N . MET A 1 79 ? -4.530 0.545 -4.249 1.00 98.12 79 MET A N 1
ATOM 644 C CA . MET A 1 79 ? -3.150 0.696 -4.704 1.00 98.12 79 MET A CA 1
ATOM 645 C C . MET A 1 79 ? -2.545 -0.642 -5.112 1.00 98.12 79 MET A C 1
ATOM 647 O O . MET A 1 79 ? -1.927 -0.748 -6.165 1.00 98.12 79 MET A O 1
ATOM 651 N N . ASN A 1 80 ? -2.787 -1.694 -4.331 1.00 98.19 80 ASN A N 1
ATOM 652 C CA . ASN A 1 80 ? -2.426 -3.054 -4.692 1.00 98.19 80 ASN A CA 1
ATOM 653 C C . ASN A 1 80 ? -2.962 -3.396 -6.085 1.00 98.19 80 ASN A C 1
ATOM 655 O O . ASN A 1 80 ? -2.186 -3.831 -6.940 1.00 98.19 80 ASN A O 1
ATOM 659 N N . LYS A 1 81 ? -4.259 -3.191 -6.332 1.00 97.75 81 LYS A N 1
ATOM 660 C CA . LYS A 1 81 ? -4.874 -3.446 -7.638 1.00 97.75 81 LYS A CA 1
ATOM 661 C C . LYS A 1 81 ? -4.164 -2.679 -8.757 1.00 97.75 81 LYS A C 1
ATOM 663 O O . LYS A 1 81 ? -3.785 -3.296 -9.746 1.00 97.75 81 LYS A O 1
ATOM 668 N N . TYR A 1 82 ? -3.910 -1.385 -8.567 1.00 96.00 82 TYR A N 1
ATOM 669 C CA . TYR A 1 82 ? -3.159 -0.566 -9.521 1.00 96.00 82 TYR A CA 1
ATOM 670 C C . TYR A 1 82 ? -1.750 -1.115 -9.798 1.00 96.00 82 TYR A C 1
ATOM 672 O O . TYR A 1 82 ? -1.374 -1.273 -10.957 1.00 96.00 82 TYR A O 1
ATOM 680 N N . LEU A 1 83 ? -0.980 -1.452 -8.758 1.00 95.75 83 LEU A N 1
ATOM 681 C CA . LEU A 1 83 ? 0.380 -1.978 -8.913 1.00 95.75 83 LEU A CA 1
ATOM 682 C C . LEU A 1 83 ? 0.395 -3.296 -9.694 1.00 95.75 83 LEU A C 1
ATOM 684 O O . LEU A 1 83 ? 1.247 -3.489 -10.555 1.00 95.75 83 LEU A O 1
ATOM 688 N N . LEU A 1 84 ? -0.553 -4.192 -9.417 1.00 95.25 84 LEU A N 1
ATOM 689 C CA . LEU A 1 84 ? -0.634 -5.477 -10.105 1.00 95.25 84 LEU A CA 1
ATOM 690 C C . LEU A 1 84 ? -1.091 -5.317 -11.557 1.00 95.25 84 LEU A C 1
ATOM 692 O O . LEU A 1 84 ? -0.445 -5.828 -12.464 1.00 95.25 84 LEU A O 1
ATOM 696 N N . GLU A 1 85 ? -2.211 -4.634 -11.779 1.00 94.31 85 GLU A N 1
ATOM 697 C CA . GLU A 1 85 ? -2.868 -4.587 -13.089 1.00 94.31 85 GLU A CA 1
ATOM 698 C C . GLU A 1 85 ? -2.188 -3.618 -14.058 1.00 94.31 85 GLU A C 1
ATOM 700 O O . GLU A 1 85 ? -2.096 -3.918 -15.244 1.00 94.31 85 GLU A O 1
ATOM 705 N N . SER A 1 86 ? -1.701 -2.480 -13.562 1.00 89.69 86 SER A N 1
ATOM 706 C CA . SER A 1 86 ? -1.229 -1.382 -14.411 1.00 89.69 86 SER A CA 1
ATOM 707 C C . SER A 1 86 ? 0.287 -1.223 -14.446 1.00 89.69 86 SER A C 1
ATOM 709 O O . SER A 1 86 ? 0.780 -0.546 -15.342 1.00 89.69 86 SER A O 1
ATOM 711 N N . VAL A 1 87 ? 1.025 -1.790 -13.483 1.00 90.12 87 VAL A N 1
ATOM 712 C CA . VAL A 1 87 ? 2.492 -1.640 -13.407 1.00 90.12 87 VAL A CA 1
ATOM 713 C C . VAL A 1 87 ? 3.202 -2.969 -13.647 1.00 90.12 87 VAL A C 1
ATOM 715 O O . VAL A 1 87 ? 4.044 -3.050 -14.533 1.00 90.12 87 VAL A O 1
ATOM 718 N N . ILE A 1 88 ? 2.861 -4.013 -12.887 1.00 89.69 88 ILE A N 1
ATOM 719 C CA . ILE A 1 88 ? 3.495 -5.337 -13.007 1.00 89.69 88 ILE A CA 1
ATOM 720 C C . ILE A 1 88 ? 3.043 -6.044 -14.286 1.00 89.69 88 ILE A C 1
ATOM 722 O O . ILE A 1 88 ? 3.873 -6.504 -15.062 1.00 89.69 88 ILE A O 1
ATOM 726 N N . ASN A 1 89 ? 1.732 -6.097 -14.531 1.00 88.94 89 ASN A N 1
ATOM 727 C CA . ASN A 1 89 ? 1.160 -6.758 -15.707 1.00 88.94 89 ASN A CA 1
ATOM 728 C C . ASN A 1 89 ? 1.078 -5.841 -16.939 1.00 88.94 89 ASN A C 1
ATOM 730 O O . ASN A 1 89 ? 0.299 -6.118 -17.855 1.00 88.94 89 ASN A O 1
ATOM 734 N N . MET A 1 90 ? 1.830 -4.736 -16.955 1.00 77.94 90 MET A N 1
ATOM 735 C CA . MET A 1 90 ? 1.864 -3.847 -18.113 1.00 77.94 90 MET A CA 1
ATOM 736 C C . MET A 1 90 ? 2.449 -4.618 -19.320 1.00 77.94 90 MET A C 1
ATOM 738 O O . MET A 1 90 ? 3.494 -5.249 -19.152 1.00 77.94 90 MET A O 1
ATOM 742 N N . PRO A 1 91 ? 1.774 -4.637 -20.490 1.00 58.22 91 PRO A N 1
ATOM 743 C CA . PRO A 1 91 ? 2.221 -5.391 -21.666 1.00 58.22 91 PRO A CA 1
ATOM 744 C C . PRO A 1 91 ? 3.572 -4.944 -22.227 1.00 58.22 91 PRO A C 1
ATOM 746 O O . PRO A 1 91 ? 3.862 -3.727 -22.169 1.00 58.22 91 PRO A O 1
#

pLDDT: mean 91.63, std 9.14, range [52.72, 98.5]

Radius of gyration: 14.96 Å; chains: 1; bounding box: 29×22×44 Å

Secondary structure (DSSP, 8-state):
--HHHHHHHHHHHHHHHHHHHHHHHHHS--S-HHHHHHHHHHHHHHHHHHHHHHGGGGTTSTTHHHHHHHHHHHHHHHHHHHIIIIIIT--